Protein AF-A0AAU1RWR2-F1 (afdb_monomer_lite)

Radius of gyration: 17.69 Å; chains: 1; bounding box: 47×38×36 Å

Sequence (91 aa):
MRARRITEIAPEALLLHLNAFHHGITAGLSQHPRAAGRKQSTARNPPERLRDQAHAVLRFADDLRHVSFTNHCGERALRPVKPQLKISGCH

Structure (mmCIF, N/CA/C/O backbone):
data_AF-A0AAU1RWR2-F1
#
_entry.id   AF-A0AAU1RWR2-F1
#
loop_
_atom_site.group_PDB
_atom_site.id
_atom_site.type_symbol
_atom_site.label_atom_id
_atom_site.label_alt_id
_atom_site.label_comp_id
_atom_site.label_asym_id
_atom_site.label_entity_id
_atom_site.label_seq_id
_atom_site.pdbx_PDB_ins_code
_atom_site.Cartn_x
_atom_site.Cartn_y
_atom_site.Cartn_z
_atom_site.occupancy
_atom_site.B_iso_or_equiv
_atom_site.auth_seq_id
_atom_site.auth_comp_id
_atom_site.auth_asym_id
_atom_site.auth_atom_id
_atom_site.pdbx_PDB_model_num
ATOM 1 N N . MET A 1 1 ? 27.487 2.436 -8.264 1.00 38.97 1 MET A N 1
ATOM 2 C CA . MET A 1 1 ? 26.857 1.267 -8.917 1.00 38.97 1 MET A CA 1
ATOM 3 C C . MET A 1 1 ? 25.531 1.720 -9.526 1.00 38.97 1 MET A C 1
ATOM 5 O O . MET A 1 1 ? 24.659 2.137 -8.775 1.00 38.97 1 MET A O 1
ATOM 9 N N . ARG A 1 2 ? 25.382 1.762 -10.858 1.00 45.62 2 ARG A N 1
ATOM 10 C CA . ARG A 1 2 ? 24.078 2.068 -11.477 1.00 45.62 2 ARG A CA 1
ATOM 11 C C . ARG A 1 2 ? 23.196 0.831 -11.319 1.00 45.62 2 ARG A C 1
ATOM 13 O O . ARG A 1 2 ? 23.538 -0.216 -11.859 1.00 45.62 2 ARG A O 1
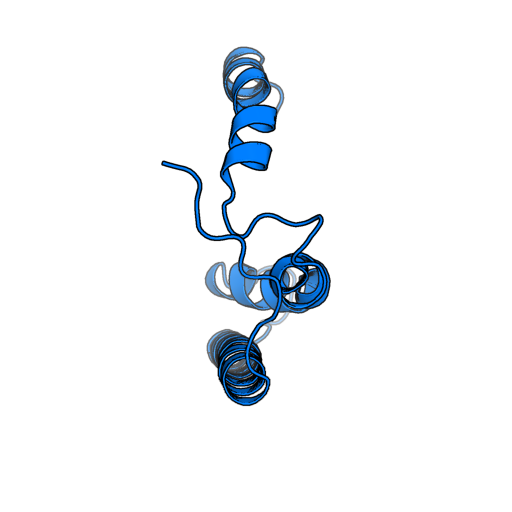ATOM 20 N N . ALA A 1 3 ? 22.110 0.944 -10.556 1.00 56.84 3 ALA A N 1
ATOM 21 C CA . ALA A 1 3 ? 21.100 -0.105 -10.481 1.00 56.84 3 ALA A CA 1
ATOM 22 C C . ALA A 1 3 ? 20.626 -0.434 -11.903 1.00 56.84 3 ALA A C 1
ATOM 24 O O . ALA A 1 3 ? 20.352 0.474 -12.695 1.00 56.84 3 ALA A O 1
ATOM 25 N N . ARG A 1 4 ? 20.587 -1.727 -12.237 1.00 58.41 4 ARG A N 1
ATOM 26 C CA . ARG A 1 4 ? 20.029 -2.228 -13.496 1.00 58.41 4 ARG A CA 1
ATOM 27 C C . ARG A 1 4 ? 18.612 -1.657 -13.609 1.00 58.41 4 ARG A C 1
ATOM 29 O O . ARG A 1 4 ? 17.789 -1.910 -12.734 1.00 58.41 4 ARG A O 1
ATOM 36 N N . ARG A 1 5 ? 18.347 -0.827 -14.624 1.00 65.69 5 ARG A N 1
ATOM 37 C CA . ARG A 1 5 ? 16.999 -0.295 -14.861 1.00 65.69 5 ARG A CA 1
ATOM 38 C C . ARG A 1 5 ? 16.140 -1.447 -15.358 1.00 65.69 5 ARG A C 1
ATOM 40 O O . ARG A 1 5 ? 16.288 -1.867 -16.500 1.00 65.69 5 ARG A O 1
ATOM 47 N N . ILE A 1 6 ? 15.297 -1.971 -14.479 1.00 69.81 6 ILE A N 1
ATOM 48 C CA . ILE A 1 6 ? 14.222 -2.880 -14.858 1.00 69.81 6 ILE A CA 1
ATOM 49 C C . ILE A 1 6 ? 13.194 -2.021 -15.592 1.00 69.81 6 ILE A C 1
ATOM 51 O O . ILE A 1 6 ? 12.680 -1.058 -15.029 1.00 69.81 6 ILE A O 1
ATOM 55 N N . THR A 1 7 ? 12.979 -2.301 -16.873 1.00 76.31 7 THR A N 1
ATOM 56 C CA . THR A 1 7 ? 12.041 -1.545 -17.716 1.00 76.31 7 THR A CA 1
ATOM 57 C C . THR A 1 7 ? 10.655 -2.172 -17.756 1.00 76.31 7 THR A C 1
ATOM 59 O O . THR A 1 7 ? 9.723 -1.516 -18.206 1.00 76.31 7 THR A O 1
ATOM 62 N N . GLU A 1 8 ? 10.536 -3.417 -17.295 1.00 81.81 8 GLU A N 1
ATOM 63 C CA . GLU A 1 8 ? 9.320 -4.220 -17.337 1.00 81.81 8 GLU A CA 1
ATOM 64 C C . GLU A 1 8 ? 9.351 -5.267 -16.217 1.00 81.81 8 GLU A C 1
ATOM 66 O O . GLU A 1 8 ? 10.414 -5.803 -15.890 1.00 81.81 8 GLU A O 1
ATOM 71 N N . ILE A 1 9 ? 8.193 -5.542 -15.620 1.00 84.75 9 ILE A N 1
ATOM 72 C CA . ILE A 1 9 ? 7.995 -6.638 -14.669 1.00 84.75 9 ILE A CA 1
ATOM 73 C C . ILE A 1 9 ? 7.289 -7.760 -15.425 1.00 84.75 9 ILE A C 1
ATOM 75 O O . ILE A 1 9 ? 6.292 -7.508 -16.097 1.00 84.75 9 ILE A O 1
ATOM 79 N N . ALA A 1 10 ? 7.786 -8.991 -15.296 1.00 90.94 10 ALA A N 1
ATOM 80 C CA . ALA A 1 10 ? 7.155 -10.145 -15.924 1.00 90.94 10 ALA A CA 1
ATOM 81 C C . ALA A 1 10 ? 5.683 -10.280 -15.464 1.00 90.94 10 ALA A C 1
ATOM 83 O O . ALA A 1 10 ? 5.430 -10.176 -14.255 1.00 90.94 10 ALA A O 1
ATOM 84 N N . PRO A 1 11 ? 4.711 -10.493 -16.373 1.00 90.62 11 PRO A N 1
ATOM 85 C CA . PRO A 1 11 ? 3.285 -10.472 -16.035 1.00 90.62 11 PRO A CA 1
ATOM 86 C C . PRO A 1 11 ? 2.899 -11.431 -14.904 1.00 90.62 11 PRO A C 1
ATOM 88 O O . PRO A 1 11 ? 2.117 -11.078 -14.025 1.00 90.62 11 PRO A O 1
ATOM 91 N N . GLU A 1 12 ? 3.480 -12.626 -14.872 1.00 94.31 12 GLU A N 1
ATOM 92 C CA . GLU A 1 12 ? 3.247 -13.631 -13.836 1.00 94.31 12 GLU A CA 1
ATOM 93 C C . GLU A 1 12 ? 3.751 -13.181 -12.461 1.00 94.31 12 GLU A C 1
ATOM 95 O O . GLU A 1 12 ? 3.075 -13.373 -11.447 1.00 94.31 12 GLU A O 1
ATOM 100 N N . ALA A 1 13 ? 4.907 -12.514 -12.424 1.00 91.00 13 ALA A N 1
ATOM 101 C CA . ALA A 1 13 ? 5.443 -11.949 -11.198 1.00 91.00 13 ALA A CA 1
ATOM 102 C C . ALA A 1 13 ? 4.563 -10.788 -10.728 1.00 91.00 13 ALA A C 1
ATOM 104 O O . ALA A 1 13 ? 4.235 -10.713 -9.544 1.00 91.00 13 ALA A O 1
ATOM 105 N N . LEU A 1 14 ? 4.133 -9.915 -11.641 1.00 91.06 14 LEU A N 1
ATOM 106 C CA . LEU A 1 14 ? 3.236 -8.810 -11.321 1.00 91.06 14 LEU A CA 1
ATOM 107 C C . LEU A 1 14 ? 1.921 -9.321 -10.716 1.00 91.06 14 LEU A C 1
ATOM 109 O O . LEU A 1 14 ? 1.540 -8.896 -9.626 1.00 91.06 14 LEU A O 1
ATOM 113 N N . LEU A 1 15 ? 1.271 -10.287 -11.368 1.00 94.06 15 LEU A N 1
ATOM 114 C CA . LEU A 1 15 ? 0.016 -10.879 -10.901 1.00 94.06 15 LEU A CA 1
ATOM 115 C C . LEU A 1 15 ? 0.150 -11.525 -9.518 1.00 94.06 15 LEU A C 1
ATOM 117 O O . LEU A 1 15 ? -0.716 -11.319 -8.666 1.00 94.06 15 LEU A O 1
ATOM 121 N N . LEU A 1 16 ? 1.239 -12.258 -9.267 1.00 95.19 16 LEU A N 1
ATOM 122 C CA . LEU A 1 16 ? 1.507 -12.859 -7.958 1.00 95.19 16 LEU A CA 1
ATOM 123 C C . LEU A 1 16 ? 1.544 -11.797 -6.849 1.00 95.19 16 LEU A C 1
ATOM 125 O O . LEU A 1 16 ? 0.898 -11.958 -5.811 1.00 95.19 16 LEU A O 1
ATOM 129 N N . HIS A 1 17 ? 2.273 -10.703 -7.073 1.00 92.06 17 HIS A N 1
ATOM 130 C CA . HIS A 1 17 ? 2.444 -9.651 -6.071 1.00 92.06 17 HIS A CA 1
ATOM 131 C C . HIS A 1 17 ? 1.172 -8.818 -5.884 1.00 92.06 17 HIS A C 1
ATOM 133 O O . HIS A 1 17 ? 0.836 -8.479 -4.749 1.00 92.06 17 HIS A O 1
ATOM 139 N N . LEU A 1 18 ? 0.432 -8.537 -6.961 1.00 94.06 18 LEU A N 1
ATOM 140 C CA . LEU A 1 18 ? -0.866 -7.864 -6.880 1.00 94.06 18 LEU A CA 1
ATOM 141 C C . LEU A 1 18 ? -1.871 -8.698 -6.080 1.00 94.06 18 LEU A C 1
ATOM 143 O O . LEU A 1 18 ? -2.538 -8.173 -5.187 1.00 94.06 18 LEU A O 1
ATOM 147 N N . ASN A 1 19 ? -1.939 -10.006 -6.338 1.00 96.50 19 ASN A N 1
ATOM 148 C CA . ASN A 1 19 ? -2.817 -10.896 -5.589 1.00 96.50 19 ASN A CA 1
ATOM 149 C C . ASN A 1 19 ? -2.430 -10.940 -4.103 1.00 96.50 19 ASN A C 1
ATOM 151 O O . ASN A 1 19 ? -3.280 -10.737 -3.238 1.00 96.50 19 ASN A O 1
ATOM 155 N N . ALA A 1 20 ? -1.142 -11.112 -3.792 1.00 96.38 20 ALA A N 1
ATOM 156 C CA . ALA A 1 20 ? -0.658 -11.101 -2.412 1.00 96.38 20 ALA A CA 1
ATOM 157 C C . ALA A 1 20 ? -0.983 -9.780 -1.687 1.00 96.38 20 ALA A C 1
ATOM 159 O O . ALA A 1 20 ? -1.428 -9.799 -0.537 1.00 96.38 20 ALA A O 1
ATOM 160 N N . PHE A 1 21 ? -0.823 -8.639 -2.366 1.00 95.81 21 PHE A N 1
ATOM 161 C CA . PHE A 1 21 ? -1.156 -7.316 -1.835 1.00 95.81 21 PHE A CA 1
ATOM 162 C C . PHE A 1 21 ? -2.648 -7.197 -1.485 1.00 95.81 21 PHE A C 1
ATOM 164 O O . PHE A 1 21 ? -2.999 -6.858 -0.351 1.00 95.81 21 PHE A O 1
ATOM 171 N N . HIS A 1 22 ? -3.538 -7.529 -2.424 1.00 97.00 22 HIS A N 1
ATOM 172 C CA . HIS A 1 22 ? -4.984 -7.451 -2.201 1.00 97.00 22 HIS A CA 1
ATOM 173 C C . HIS A 1 22 ? -5.482 -8.476 -1.177 1.00 97.00 22 HIS A C 1
ATOM 175 O O . HIS A 1 22 ? -6.353 -8.164 -0.356 1.00 97.00 22 HIS A O 1
ATOM 181 N N . HIS A 1 23 ? -4.909 -9.679 -1.177 1.00 97.94 23 HIS A N 1
ATOM 182 C CA . HIS A 1 23 ? -5.241 -10.715 -0.210 1.00 97.94 23 HIS A CA 1
ATOM 183 C C . HIS A 1 23 ? -4.835 -10.303 1.210 1.00 97.94 23 HIS A C 1
ATOM 185 O O . HIS A 1 23 ? -5.646 -10.396 2.129 1.00 97.94 23 HIS A O 1
ATOM 191 N N . GLY A 1 24 ? -3.627 -9.757 1.385 1.00 97.50 24 GLY A N 1
ATOM 192 C CA . GLY A 1 24 ? -3.148 -9.252 2.673 1.00 97.50 24 GLY A CA 1
ATOM 193 C C . GLY A 1 24 ? -4.021 -8.127 3.235 1.00 97.50 24 GLY A C 1
ATOM 194 O O . GLY A 1 24 ? -4.361 -8.141 4.418 1.00 97.50 24 GLY A O 1
ATOM 195 N N . ILE A 1 25 ? -4.461 -7.190 2.387 1.00 98.06 25 ILE A N 1
ATOM 196 C CA . ILE A 1 25 ? -5.420 -6.144 2.780 1.00 98.06 25 ILE A CA 1
ATOM 197 C C . ILE A 1 25 ? -6.740 -6.766 3.240 1.00 98.06 25 ILE A C 1
ATOM 199 O O . ILE A 1 25 ? -7.260 -6.399 4.293 1.00 98.06 25 ILE A O 1
ATOM 203 N N . THR A 1 26 ? -7.273 -7.713 2.469 1.00 98.12 26 THR A N 1
ATOM 204 C CA . THR A 1 26 ? -8.550 -8.372 2.771 1.00 98.12 26 THR A CA 1
ATOM 205 C C . THR A 1 26 ? -8.480 -9.115 4.105 1.00 98.12 26 THR A C 1
ATOM 207 O O . THR A 1 26 ? -9.342 -8.913 4.959 1.00 98.12 26 THR A O 1
ATOM 210 N N . ALA A 1 27 ? -7.414 -9.889 4.324 1.00 97.88 27 ALA A N 1
ATOM 211 C CA . ALA A 1 27 ? -7.164 -10.597 5.575 1.00 97.88 27 ALA A CA 1
ATOM 212 C C . ALA A 1 27 ? -6.990 -9.636 6.766 1.00 97.88 27 ALA A C 1
ATOM 214 O O . ALA A 1 27 ? -7.517 -9.879 7.849 1.00 97.88 27 ALA A O 1
ATOM 215 N N . GLY A 1 28 ? -6.293 -8.511 6.582 1.00 96.81 28 GLY A N 1
ATOM 216 C CA . GLY A 1 28 ? -6.142 -7.500 7.630 1.00 96.81 28 GLY A CA 1
ATOM 217 C C . GLY A 1 28 ? -7.466 -6.823 7.998 1.00 96.81 28 G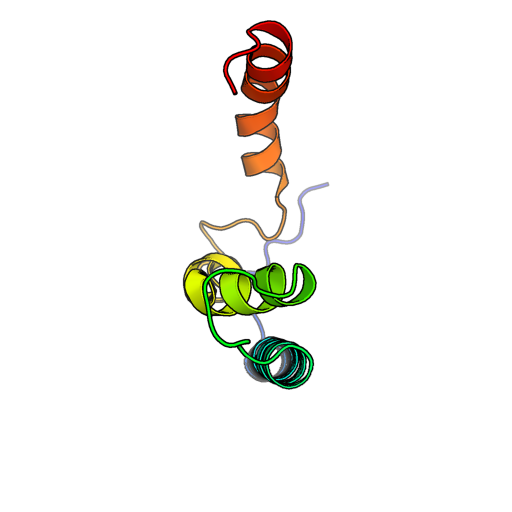LY A C 1
ATOM 218 O O . GLY A 1 28 ? -7.764 -6.621 9.176 1.00 96.81 28 GLY A O 1
ATOM 219 N N . LEU A 1 29 ? -8.300 -6.502 7.003 1.00 97.12 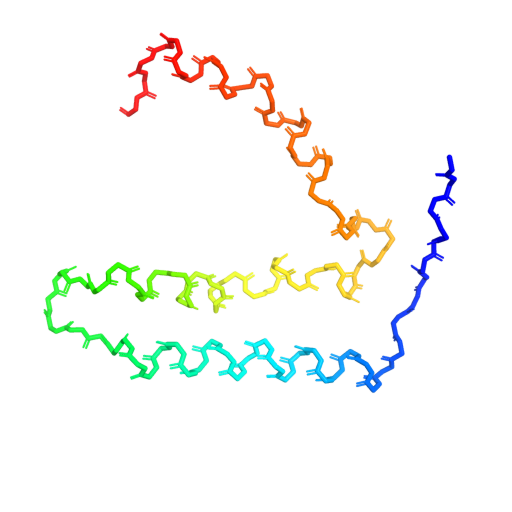29 LEU A N 1
ATOM 220 C CA . LEU A 1 29 ? -9.618 -5.902 7.229 1.00 97.12 29 LEU A CA 1
ATOM 221 C C . LEU A 1 29 ? -10.619 -6.880 7.854 1.00 97.12 29 LEU A C 1
ATOM 223 O O . LEU A 1 29 ? -11.502 -6.426 8.586 1.00 97.12 29 LEU A O 1
ATOM 227 N N . SER A 1 30 ? -10.491 -8.184 7.590 1.00 97.00 30 SER A N 1
ATOM 228 C CA . SER A 1 30 ? -11.326 -9.214 8.215 1.00 97.00 30 SER A CA 1
ATOM 229 C C . SER A 1 30 ? -10.928 -9.486 9.667 1.00 97.00 30 SER A C 1
ATOM 231 O O . SER A 1 30 ? -11.805 -9.677 10.503 1.00 97.00 30 SER A O 1
ATOM 233 N N . GLN A 1 31 ? -9.631 -9.448 9.993 1.00 96.75 31 GLN A N 1
ATOM 234 C CA . GLN A 1 31 ? -9.131 -9.571 11.372 1.00 96.75 31 GLN A CA 1
ATOM 235 C C . GLN A 1 31 ? -9.450 -8.339 12.231 1.00 96.75 31 GLN A C 1
ATOM 237 O O . GLN A 1 31 ? -9.586 -8.437 13.452 1.00 96.75 31 GLN A O 1
ATOM 242 N N . HIS A 1 32 ? -9.586 -7.170 11.604 1.00 95.44 32 HIS A N 1
ATOM 243 C CA . HIS A 1 32 ? -9.905 -5.914 12.278 1.00 95.44 32 HIS A CA 1
ATOM 244 C C . HIS A 1 32 ? -11.162 -5.269 11.681 1.00 95.44 32 HIS A C 1
ATOM 246 O O . HIS A 1 32 ? -11.054 -4.215 11.044 1.00 95.44 32 HIS A O 1
ATOM 252 N N . PRO A 1 33 ? -12.356 -5.870 11.869 1.00 94.56 33 PRO A N 1
ATOM 253 C CA . PRO A 1 33 ? -13.610 -5.352 11.323 1.00 94.56 33 PRO A CA 1
ATOM 254 C C . PRO A 1 33 ? -13.960 -3.974 11.902 1.00 94.56 33 PRO A C 1
ATOM 256 O O . PRO A 1 33 ? -13.397 -3.543 12.912 1.00 94.56 33 PRO A O 1
ATOM 259 N N . ARG A 1 34 ? -14.888 -3.253 11.254 1.00 93.06 34 ARG A N 1
ATOM 260 C CA . ARG A 1 34 ? -15.360 -1.972 11.798 1.00 93.06 34 ARG A CA 1
ATOM 261 C C . ARG A 1 34 ? -16.130 -2.216 13.087 1.00 93.06 34 ARG A C 1
ATOM 263 O O . ARG A 1 34 ? -17.060 -3.016 13.110 1.00 93.06 34 ARG A O 1
ATOM 270 N N . ALA A 1 35 ? -15.766 -1.478 14.126 1.00 90.56 35 ALA A N 1
ATOM 271 C CA . ALA A 1 35 ? -16.555 -1.398 15.345 1.00 90.56 35 ALA A CA 1
ATOM 272 C C . ALA A 1 35 ? -17.647 -0.329 15.196 1.00 90.56 35 ALA A C 1
ATOM 274 O O . ALA A 1 35 ? -17.499 0.615 14.413 1.00 90.56 35 ALA A O 1
ATOM 275 N N . ALA A 1 36 ? -18.730 -0.454 15.963 1.00 92.25 36 ALA A N 1
ATOM 276 C CA . ALA A 1 36 ? -19.730 0.602 16.057 1.00 92.25 36 ALA A CA 1
ATOM 277 C C . ALA A 1 36 ? -19.126 1.868 16.696 1.00 92.25 36 ALA A C 1
ATOM 279 O O . ALA A 1 36 ? -18.371 1.798 17.668 1.00 92.25 36 ALA A O 1
ATOM 280 N N . GLY A 1 37 ? -19.481 3.037 16.160 1.00 89.62 37 GLY A N 1
ATOM 281 C CA . GLY A 1 37 ? -19.020 4.332 16.660 1.00 89.62 37 GLY A CA 1
ATOM 282 C C . GLY A 1 37 ? -17.639 4.768 16.150 1.00 89.62 37 GLY A C 1
ATOM 283 O O . GLY A 1 37 ? -17.047 4.190 15.239 1.00 89.62 37 GLY A O 1
ATOM 284 N N . ARG A 1 38 ? -17.127 5.861 16.727 1.00 86.25 38 ARG A N 1
ATOM 285 C CA . ARG A 1 38 ? -15.919 6.555 16.240 1.00 86.25 38 ARG A CA 1
ATOM 286 C C . ARG A 1 38 ? -14.612 5.813 16.542 1.00 86.25 38 ARG A C 1
ATOM 288 O O . ARG A 1 38 ? -13.624 6.014 15.840 1.00 86.25 38 ARG A O 1
ATOM 295 N N . LYS A 1 39 ? -14.574 4.985 17.588 1.00 91.06 39 LYS A N 1
ATOM 296 C CA . LYS A 1 39 ? -13.346 4.314 18.031 1.00 91.06 39 LYS A CA 1
ATOM 297 C C . LYS A 1 39 ? -13.131 3.029 17.229 1.00 91.06 39 LYS A C 1
ATOM 299 O O . LYS A 1 39 ? -13.898 2.084 17.361 1.00 91.06 39 LYS A O 1
ATOM 304 N N . GLN A 1 40 ? -12.078 3.006 16.418 1.00 91.62 40 GLN A N 1
ATOM 305 C CA . GLN A 1 40 ? -11.657 1.844 15.629 1.00 91.62 40 GLN A CA 1
ATOM 306 C C . GLN A 1 40 ? -10.352 1.258 16.188 1.00 91.62 40 GLN A C 1
ATOM 308 O O . GLN A 1 40 ? -9.612 1.945 16.895 1.00 91.62 40 GLN A O 1
ATOM 313 N N . SER A 1 41 ? -10.059 -0.009 15.873 1.00 92.31 41 SER A N 1
ATOM 314 C CA . SER A 1 41 ? -8.762 -0.618 16.197 1.00 92.31 41 SER A CA 1
ATOM 315 C C . SER A 1 41 ? -7.637 0.095 15.446 1.00 92.31 41 SER A C 1
ATOM 317 O O . SER A 1 41 ? -7.717 0.258 14.230 1.00 92.31 41 SER A O 1
ATOM 319 N N . THR A 1 42 ? -6.549 0.452 16.134 1.00 93.69 42 THR A N 1
ATOM 320 C CA . THR A 1 42 ? -5.357 1.039 15.495 1.00 93.69 42 THR A CA 1
ATOM 321 C C . THR A 1 42 ? -4.790 0.129 14.402 1.00 93.69 42 THR A C 1
ATOM 323 O O . THR A 1 42 ? -4.306 0.618 13.383 1.00 93.69 42 THR A O 1
ATOM 326 N N . ALA A 1 43 ? -4.912 -1.191 14.570 1.00 95.19 43 ALA A N 1
ATOM 327 C CA . ALA A 1 43 ? -4.446 -2.181 13.603 1.00 95.19 43 ALA A CA 1
ATOM 328 C C . ALA A 1 43 ? -5.280 -2.214 12.307 1.00 95.19 43 ALA A C 1
ATOM 330 O O . ALA A 1 43 ? -4.833 -2.758 11.301 1.00 95.19 43 ALA A O 1
ATOM 331 N N . ARG A 1 44 ? -6.460 -1.577 12.288 1.00 95.06 44 ARG A N 1
ATOM 332 C CA . ARG A 1 44 ? -7.258 -1.388 11.070 1.00 95.06 44 ARG A CA 1
ATOM 333 C C . ARG A 1 44 ? -6.675 -0.311 10.149 1.00 95.06 44 ARG A C 1
ATOM 335 O O . ARG A 1 44 ? -6.853 -0.388 8.935 1.00 95.06 44 ARG A O 1
ATOM 342 N N . ASN A 1 45 ? -5.958 0.671 10.703 1.00 94.75 45 ASN A N 1
ATOM 343 C CA . ASN A 1 45 ? -5.486 1.828 9.940 1.00 94.75 45 ASN A CA 1
ATOM 344 C C . ASN A 1 45 ? -4.562 1.435 8.774 1.00 94.75 45 ASN A C 1
ATOM 346 O O . ASN A 1 45 ? -4.805 1.918 7.670 1.00 94.75 45 ASN A O 1
ATOM 350 N N . PRO A 1 46 ? -3.534 0.576 8.945 1.00 95.56 46 PRO A N 1
ATOM 351 C CA . PRO A 1 46 ? -2.664 0.207 7.830 1.00 95.56 46 PRO A CA 1
ATOM 352 C C . PRO A 1 46 ? -3.394 -0.459 6.649 1.00 95.56 46 PRO A C 1
ATOM 354 O O . PRO A 1 46 ? -3.277 0.076 5.546 1.00 95.56 46 PRO A O 1
ATOM 357 N N . PRO A 1 47 ? -4.176 -1.550 6.812 1.00 97.00 47 PRO A N 1
ATOM 358 C CA . PRO A 1 47 ? -4.858 -2.170 5.676 1.00 97.00 47 PRO A CA 1
ATOM 359 C C . PRO A 1 47 ? -5.937 -1.264 5.065 1.00 97.00 47 PRO A C 1
ATOM 361 O O . PRO A 1 47 ? -6.117 -1.277 3.850 1.00 97.00 47 PRO A O 1
ATOM 364 N N . GLU A 1 48 ? -6.612 -0.425 5.862 1.00 96.56 48 GLU A N 1
ATOM 365 C CA . GLU A 1 48 ? -7.570 0.563 5.345 1.00 96.56 48 GLU A CA 1
ATOM 366 C C . GLU A 1 48 ? -6.868 1.620 4.478 1.00 96.56 48 GLU A C 1
ATOM 368 O O . GLU A 1 48 ? -7.288 1.865 3.350 1.00 96.56 48 GLU A O 1
ATOM 373 N N . ARG A 1 49 ? -5.728 2.164 4.926 1.00 96.75 49 ARG A N 1
ATOM 374 C CA . ARG A 1 49 ? -4.952 3.121 4.123 1.00 96.75 49 ARG A CA 1
ATOM 375 C C . ARG A 1 49 ? -4.327 2.494 2.882 1.00 96.75 49 ARG A C 1
ATOM 377 O O . ARG A 1 49 ? -4.293 3.152 1.848 1.00 96.75 49 ARG A O 1
ATOM 384 N N . LEU A 1 50 ? -3.840 1.257 2.966 1.00 96.75 50 LEU A N 1
ATOM 385 C CA . LEU A 1 50 ? -3.299 0.542 1.807 1.00 96.75 50 LEU A CA 1
ATOM 386 C C . LEU A 1 50 ? -4.377 0.281 0.755 1.00 96.75 50 LEU A C 1
ATOM 388 O O . LEU A 1 50 ? -4.104 0.448 -0.429 1.00 96.75 50 LEU A O 1
ATOM 392 N N . ARG A 1 51 ? -5.603 -0.059 1.174 1.00 96.75 51 ARG A N 1
ATOM 393 C CA . ARG A 1 51 ? -6.762 -0.152 0.276 1.00 96.75 51 ARG A CA 1
ATOM 394 C C . ARG A 1 51 ? -7.051 1.195 -0.381 1.00 96.75 51 ARG A C 1
ATOM 396 O O . ARG A 1 51 ? -7.115 1.279 -1.603 1.00 96.75 51 ARG A O 1
ATOM 403 N N . ASP A 1 52 ? -7.206 2.240 0.427 1.00 97.31 52 ASP A N 1
ATOM 404 C CA . ASP A 1 52 ? -7.642 3.560 -0.039 1.00 97.31 52 ASP A CA 1
ATOM 405 C C . ASP A 1 52 ? -6.581 4.259 -0.909 1.00 97.31 52 ASP A C 1
ATOM 407 O O . ASP A 1 52 ? -6.902 5.152 -1.687 1.00 97.31 52 ASP A O 1
ATOM 411 N N . GLN A 1 53 ? -5.310 3.866 -0.780 1.00 95.94 53 GLN A N 1
ATOM 412 C CA . GLN A 1 53 ? -4.175 4.417 -1.528 1.00 95.94 53 GLN A CA 1
ATOM 413 C C . GLN A 1 53 ? -3.506 3.386 -2.445 1.00 95.94 53 GLN A C 1
ATOM 415 O O . GLN A 1 53 ? -2.374 3.604 -2.878 1.00 95.94 53 GLN A O 1
ATOM 420 N N . ALA A 1 54 ? -4.184 2.280 -2.771 1.00 94.81 54 ALA A N 1
ATOM 421 C CA . ALA A 1 54 ? -3.606 1.170 -3.532 1.00 94.81 54 ALA A CA 1
ATOM 422 C C . ALA A 1 54 ? -2.952 1.631 -4.845 1.00 94.81 54 ALA A C 1
ATOM 424 O O . ALA A 1 54 ? -1.818 1.256 -5.124 1.00 94.81 54 ALA A O 1
ATOM 425 N N . HIS A 1 55 ? -3.611 2.521 -5.595 1.00 91.94 55 HIS A N 1
ATOM 426 C CA . HIS A 1 55 ? -3.058 3.092 -6.830 1.00 91.94 55 HIS A CA 1
ATOM 427 C C . HIS A 1 55 ? -1.734 3.839 -6.600 1.00 91.94 55 HIS A C 1
ATOM 429 O O . HIS A 1 55 ? -0.803 3.709 -7.387 1.00 91.94 55 HIS A O 1
ATOM 435 N N . ALA A 1 56 ? -1.621 4.614 -5.517 1.00 89.69 56 ALA A N 1
ATOM 436 C CA . ALA A 1 56 ? -0.390 5.335 -5.205 1.00 89.69 56 ALA A CA 1
ATOM 437 C C . ALA A 1 56 ? 0.725 4.380 -4.750 1.00 89.69 56 ALA A C 1
ATOM 439 O O . ALA A 1 56 ? 1.881 4.562 -5.126 1.00 89.69 56 ALA A O 1
ATOM 440 N N . VAL A 1 57 ? 0.377 3.351 -3.971 1.00 89.81 57 VAL A N 1
ATOM 441 C CA . VAL A 1 57 ? 1.328 2.342 -3.485 1.00 89.81 57 VAL A CA 1
ATOM 442 C C . VAL A 1 57 ? 1.864 1.481 -4.627 1.00 89.81 57 VAL A C 1
ATOM 444 O O . VAL A 1 57 ? 3.060 1.221 -4.673 1.00 89.81 57 VAL A O 1
ATOM 447 N N . LEU A 1 58 ? 1.004 1.065 -5.556 1.00 90.88 58 LEU A N 1
ATOM 448 C CA . LEU A 1 58 ? 1.350 0.166 -6.659 1.00 90.88 58 LEU A CA 1
ATOM 449 C C . LEU A 1 58 ? 1.869 0.898 -7.901 1.00 90.88 58 LEU A C 1
ATOM 451 O O . LEU A 1 58 ? 2.278 0.254 -8.859 1.00 90.88 58 LEU A O 1
ATOM 455 N N . ARG A 1 59 ? 1.938 2.235 -7.877 1.00 88.06 59 ARG A N 1
ATOM 456 C CA . ARG A 1 59 ? 2.369 3.057 -9.016 1.00 88.06 59 ARG A CA 1
ATOM 457 C C . ARG A 1 59 ? 3.741 2.663 -9.572 1.00 88.06 59 ARG A C 1
ATOM 459 O O . ARG A 1 59 ? 3.973 2.811 -10.765 1.00 88.06 59 ARG A O 1
ATOM 466 N N . PHE A 1 60 ? 4.644 2.148 -8.735 1.00 84.44 60 PHE A N 1
ATOM 467 C CA . PHE A 1 60 ? 5.955 1.669 -9.190 1.00 84.44 60 PHE A CA 1
ATOM 468 C C . PHE A 1 60 ? 5.860 0.472 -10.146 1.00 84.44 60 PHE A C 1
ATOM 470 O O . PHE A 1 60 ? 6.803 0.237 -10.892 1.00 84.44 60 PHE A O 1
ATOM 477 N N . ALA A 1 61 ? 4.765 -0.291 -10.110 1.00 86.38 61 ALA A N 1
ATOM 478 C CA . ALA A 1 61 ? 4.558 -1.449 -10.967 1.00 86.38 61 ALA A CA 1
ATOM 479 C C . ALA A 1 61 ? 4.055 -1.056 -12.366 1.00 86.38 61 ALA A C 1
ATOM 481 O O . ALA A 1 61 ? 4.446 -1.689 -13.342 1.00 86.38 61 ALA A O 1
ATOM 482 N N . ASP A 1 62 ? 3.268 0.022 -12.462 1.00 84.31 62 ASP A N 1
ATOM 483 C CA . ASP A 1 62 ? 2.708 0.522 -13.728 1.00 84.31 62 ASP A CA 1
ATOM 484 C C . ASP A 1 62 ? 3.556 1.641 -14.367 1.00 84.31 62 ASP A C 1
ATOM 486 O O . ASP A 1 62 ? 3.478 1.887 -15.569 1.00 84.31 62 ASP A O 1
ATOM 490 N N . ASP A 1 63 ? 4.379 2.338 -13.574 1.00 86.38 63 ASP A N 1
ATOM 491 C CA . ASP A 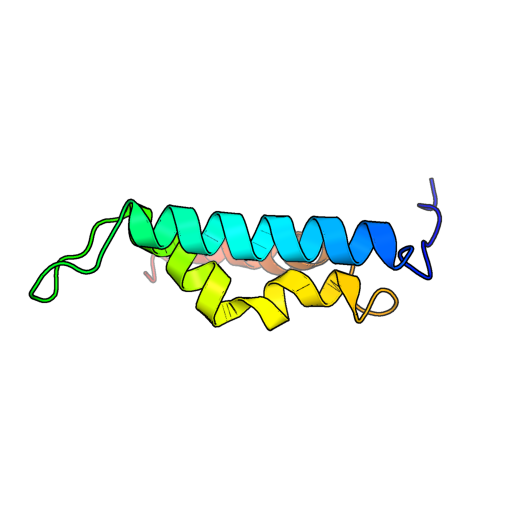1 63 ? 5.144 3.522 -13.984 1.00 86.38 63 ASP A CA 1
ATOM 492 C C . ASP A 1 63 ? 6.629 3.419 -13.584 1.00 86.38 63 ASP A C 1
ATOM 494 O O . ASP A 1 63 ? 7.198 4.268 -12.891 1.00 86.38 63 ASP A O 1
ATOM 498 N N . LEU A 1 64 ? 7.282 2.347 -14.044 1.00 80.69 64 LEU A N 1
ATOM 499 C CA . LEU A 1 64 ? 8.684 2.006 -13.742 1.00 80.69 64 LEU A CA 1
ATOM 500 C C . LEU A 1 64 ? 9.705 3.069 -14.183 1.00 80.69 64 LEU A C 1
ATOM 502 O O . LEU A 1 64 ? 10.851 3.075 -13.725 1.00 80.69 64 LEU A O 1
ATOM 506 N N . ARG A 1 65 ? 9.326 3.953 -15.115 1.00 81.38 65 ARG A N 1
ATOM 507 C CA . ARG A 1 65 ? 10.220 4.987 -15.658 1.00 81.38 65 ARG A CA 1
ATOM 508 C C . ARG A 1 65 ? 10.269 6.225 -14.773 1.00 81.38 65 ARG A C 1
ATOM 510 O O . ARG A 1 65 ? 11.335 6.838 -14.672 1.00 81.38 65 ARG A O 1
ATOM 517 N N . HIS A 1 66 ? 9.146 6.592 -14.158 1.00 82.69 66 HIS A N 1
ATOM 518 C CA . HIS A 1 66 ? 9.034 7.815 -13.365 1.00 82.69 66 HIS A CA 1
ATOM 519 C C . HIS A 1 66 ? 9.009 7.549 -11.861 1.00 82.69 66 HIS A C 1
ATOM 521 O O . HIS A 1 66 ? 9.474 8.391 -11.088 1.00 82.69 66 HIS A O 1
ATOM 527 N N . VAL A 1 67 ? 8.536 6.379 -11.434 1.00 82.50 67 VAL A N 1
ATOM 528 C CA . VAL A 1 67 ? 8.444 6.020 -10.021 1.00 82.50 67 VAL A CA 1
ATOM 529 C C . VAL A 1 67 ? 9.563 5.058 -9.647 1.00 82.50 67 VAL A C 1
ATOM 531 O O . VAL A 1 67 ? 9.651 3.930 -10.122 1.00 82.50 67 VAL A O 1
ATOM 534 N N . SER A 1 68 ? 10.444 5.524 -8.760 1.00 77.00 68 SER A N 1
ATOM 535 C CA . SER A 1 68 ? 11.500 4.689 -8.188 1.00 77.00 68 SER A CA 1
ATOM 536 C C . SER A 1 68 ? 10.898 3.629 -7.267 1.00 77.00 68 SER A C 1
ATOM 538 O O . SER A 1 68 ? 10.043 3.939 -6.442 1.00 77.00 68 SER A O 1
ATOM 540 N N . PHE A 1 69 ? 11.428 2.405 -7.326 1.00 76.00 69 PHE A N 1
ATOM 541 C CA . PHE A 1 69 ? 11.118 1.350 -6.353 1.00 76.00 69 PHE A CA 1
ATOM 542 C C . PHE A 1 69 ? 11.620 1.684 -4.935 1.00 76.00 69 PHE A C 1
ATOM 544 O O . PHE A 1 69 ? 11.175 1.107 -3.948 1.00 76.00 69 PHE A O 1
ATOM 551 N N . THR A 1 70 ? 12.565 2.621 -4.812 1.00 80.31 70 THR A N 1
ATOM 552 C CA . THR A 1 70 ? 13.096 3.058 -3.516 1.00 80.31 70 THR A CA 1
ATOM 553 C C . THR A 1 70 ? 12.461 4.366 -3.061 1.00 80.31 70 THR A C 1
ATOM 555 O O . THR A 1 70 ? 12.251 5.291 -3.848 1.00 80.31 70 THR A O 1
ATOM 558 N N . ASN A 1 71 ? 12.261 4.495 -1.751 1.00 82.06 71 ASN A N 1
ATOM 559 C CA . ASN A 1 71 ? 11.758 5.717 -1.124 1.00 82.06 71 ASN A CA 1
ATOM 560 C C . ASN A 1 71 ? 12.805 6.851 -1.051 1.00 82.06 71 ASN A C 1
ATOM 562 O O . ASN A 1 71 ? 12.501 7.927 -0.541 1.00 82.06 71 ASN A O 1
ATOM 566 N N 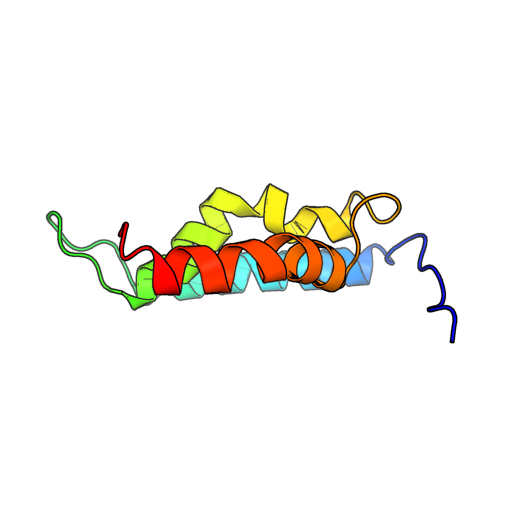. HIS A 1 72 ? 14.027 6.643 -1.555 1.00 84.81 72 HIS A N 1
ATOM 567 C CA . HIS A 1 72 ? 15.175 7.521 -1.317 1.00 84.81 72 HIS A CA 1
ATOM 568 C C . HIS A 1 72 ? 14.938 8.975 -1.754 1.00 84.81 72 HIS A C 1
ATOM 570 O O . HIS A 1 72 ? 15.320 9.904 -1.043 1.00 84.81 72 HIS A O 1
ATOM 576 N N . CYS A 1 73 ? 14.291 9.197 -2.904 1.00 82.44 73 CYS A N 1
ATOM 577 C CA . CYS A 1 73 ? 13.953 10.547 -3.364 1.00 82.44 73 CYS A CA 1
ATOM 578 C C . CYS A 1 73 ? 12.929 11.222 -2.444 1.00 82.44 73 CYS A C 1
ATOM 580 O O . CYS A 1 73 ? 13.119 12.378 -2.069 1.00 82.44 73 CYS A O 1
ATOM 582 N N . GLY A 1 74 ? 11.891 10.485 -2.036 1.00 83.44 74 GLY A N 1
ATOM 583 C CA . GLY A 1 74 ? 10.883 10.977 -1.100 1.00 83.44 74 GLY A CA 1
ATOM 584 C C . GLY A 1 74 ? 11.490 11.303 0.263 1.00 83.44 74 GLY A C 1
ATOM 585 O O . GLY A 1 74 ? 11.296 12.397 0.785 1.00 83.44 74 GLY A O 1
ATOM 586 N N . GLU A 1 75 ? 12.314 10.408 0.810 1.00 87.38 75 GLU A N 1
ATOM 587 C CA . GLU A 1 75 ? 13.011 10.662 2.070 1.00 87.38 75 GLU A CA 1
ATOM 588 C C . GLU A 1 75 ? 13.936 11.869 1.978 1.00 87.38 75 GLU A C 1
ATOM 590 O O . GLU A 1 75 ? 13.924 12.709 2.873 1.00 87.38 75 GLU A O 1
ATOM 595 N N . ARG A 1 76 ? 14.722 11.995 0.903 1.00 88.19 76 ARG A N 1
ATOM 596 C CA . ARG A 1 76 ? 15.597 13.158 0.704 1.00 88.19 76 ARG A CA 1
ATOM 597 C C . ARG A 1 76 ? 14.822 14.470 0.655 1.00 88.19 76 ARG A C 1
ATOM 599 O O . ARG A 1 76 ? 15.306 15.443 1.221 1.00 88.19 76 ARG A O 1
ATOM 606 N N . ALA A 1 77 ? 13.646 14.489 0.032 1.00 87.44 77 ALA A N 1
ATOM 607 C CA . ALA A 1 77 ? 12.787 15.669 -0.002 1.00 87.44 77 ALA A CA 1
ATOM 608 C C . ALA A 1 77 ? 12.212 16.018 1.383 1.00 87.44 77 ALA A C 1
ATOM 610 O O . ALA A 1 77 ? 12.093 17.192 1.722 1.00 87.44 77 ALA A O 1
ATOM 611 N N . LEU A 1 78 ? 11.904 15.012 2.211 1.00 87.38 78 LEU A N 1
ATOM 612 C CA . LEU A 1 78 ? 11.352 15.210 3.557 1.00 87.38 78 LEU A CA 1
ATOM 613 C C . LEU A 1 78 ? 12.414 15.507 4.629 1.00 87.38 78 LEU A C 1
ATOM 615 O O . LEU A 1 78 ? 12.101 16.124 5.648 1.00 87.38 78 LEU A O 1
ATOM 619 N N . ARG A 1 79 ? 13.667 15.078 4.423 1.00 89.44 79 ARG A N 1
ATOM 620 C CA . ARG A 1 79 ? 14.791 15.275 5.359 1.00 89.44 79 ARG A CA 1
ATOM 621 C C . ARG A 1 79 ? 14.969 16.713 5.858 1.00 89.44 79 ARG A C 1
ATOM 623 O O . ARG A 1 79 ? 15.192 16.835 7.055 1.00 89.44 79 ARG A O 1
ATOM 630 N N . PRO A 1 80 ? 14.888 17.776 5.037 1.00 89.50 80 PRO A N 1
ATOM 631 C CA . PRO A 1 80 ? 15.039 19.143 5.542 1.00 89.50 80 PRO A CA 1
ATOM 632 C C . PRO A 1 80 ? 13.838 19.621 6.374 1.00 89.50 80 PRO A C 1
ATOM 634 O O . PRO A 1 80 ? 14.020 20.344 7.348 1.00 89.50 80 PRO A O 1
ATOM 637 N N . VAL A 1 81 ? 12.619 19.178 6.048 1.00 86.75 81 VAL A N 1
ATOM 638 C CA . VAL A 1 81 ? 11.385 19.611 6.731 1.00 86.75 81 VAL A CA 1
ATOM 639 C C . VAL A 1 81 ? 11.209 18.919 8.085 1.00 86.75 81 VAL A C 1
ATOM 641 O O . VAL A 1 81 ? 10.710 19.509 9.041 1.00 86.75 81 VAL A O 1
ATOM 644 N N . LYS A 1 82 ? 11.635 17.659 8.199 1.00 85.12 82 LYS A N 1
ATOM 645 C CA . LYS A 1 82 ? 11.417 16.835 9.397 1.00 85.12 82 LYS A CA 1
ATOM 646 C C . LYS A 1 82 ? 12.062 17.419 10.678 1.00 85.12 82 LYS A C 1
ATOM 648 O O . LYS A 1 82 ? 11.385 17.427 11.707 1.00 85.12 82 LYS A O 1
ATOM 653 N N . PRO A 1 83 ? 13.304 17.951 10.659 1.00 86.31 83 PRO A N 1
ATOM 654 C CA . PRO A 1 83 ? 13.876 18.705 11.775 1.00 86.31 83 PRO A CA 1
ATOM 655 C C . PRO A 1 83 ? 13.132 20.011 12.053 1.00 86.31 83 PRO A C 1
ATOM 657 O O . PRO A 1 83 ? 12.901 20.333 13.212 1.00 86.31 83 PRO A O 1
ATOM 660 N N . GLN A 1 84 ? 12.721 20.738 11.010 1.00 81.50 84 GLN A N 1
ATOM 661 C CA . GLN A 1 84 ? 12.047 22.029 11.152 1.00 81.50 84 GLN A CA 1
ATOM 662 C C . GLN A 1 84 ? 10.696 21.887 11.865 1.00 81.50 84 GLN A C 1
ATOM 664 O O . GLN A 1 84 ? 10.421 22.638 12.795 1.00 81.50 84 GLN A O 1
ATOM 669 N N . LEU A 1 85 ? 9.911 20.858 11.526 1.00 83.06 85 LEU A N 1
ATOM 670 C CA . LEU A 1 85 ? 8.680 20.509 12.247 1.00 83.06 85 LEU A CA 1
ATOM 671 C C . LEU A 1 85 ? 8.958 20.205 13.724 1.00 83.06 85 LEU A C 1
ATOM 673 O O . LEU A 1 85 ? 8.291 20.745 14.601 1.00 83.06 85 LEU A O 1
ATOM 677 N N . LYS A 1 86 ? 9.996 19.406 14.001 1.00 80.25 86 LYS A N 1
ATOM 678 C CA . LYS A 1 86 ? 10.379 19.021 15.366 1.00 80.25 86 LYS A CA 1
ATOM 679 C C . LYS A 1 86 ? 10.819 20.211 16.227 1.00 80.25 86 LYS A C 1
ATOM 681 O O . LYS A 1 86 ? 10.592 20.189 17.430 1.00 80.25 86 LYS A O 1
ATOM 686 N N . ILE A 1 87 ? 11.450 21.219 15.622 1.00 81.31 87 ILE A N 1
ATOM 687 C CA . ILE A 1 87 ? 11.910 22.436 16.310 1.00 81.31 87 ILE A CA 1
ATOM 688 C C . ILE A 1 87 ? 10.768 23.445 16.467 1.00 81.31 87 ILE A C 1
ATOM 690 O O . ILE A 1 87 ? 10.647 24.067 17.515 1.00 81.31 87 ILE A O 1
ATOM 694 N N . SER A 1 88 ? 9.927 23.607 15.441 1.00 76.88 88 SER A N 1
ATOM 695 C CA . SER A 1 88 ? 8.853 24.610 15.439 1.00 76.88 88 SER A CA 1
ATOM 696 C C . SER A 1 88 ? 7.720 24.314 16.426 1.00 76.88 88 SER A C 1
ATOM 698 O O . SER A 1 88 ? 6.991 25.228 16.790 1.00 76.88 88 SER A O 1
ATOM 700 N N . GLY A 1 89 ? 7.544 23.057 16.852 1.00 61.16 89 GLY A N 1
ATOM 701 C CA . GLY A 1 89 ? 6.477 22.665 17.779 1.00 61.16 89 GLY A CA 1
ATOM 702 C C . GLY A 1 89 ? 5.056 22.781 17.210 1.00 61.16 89 GLY A C 1
ATOM 703 O O . GLY A 1 89 ? 4.106 22.467 17.921 1.00 61.16 89 GLY A O 1
ATOM 704 N N . CYS A 1 90 ? 4.892 23.193 15.948 1.00 57.50 90 CYS A N 1
ATOM 705 C CA . CYS A 1 90 ? 3.602 23.215 15.268 1.00 57.50 90 CYS A CA 1
ATOM 706 C C . CYS A 1 90 ? 3.191 21.781 14.903 1.00 57.50 90 CYS A C 1
ATOM 708 O O . CYS A 1 90 ? 3.554 21.261 13.844 1.00 57.50 90 CYS A O 1
ATOM 710 N N . HIS A 1 91 ? 2.454 21.156 15.817 1.00 56.75 91 HIS A N 1
ATOM 711 C CA . HIS A 1 91 ? 1.662 19.950 15.603 1.00 56.75 91 HIS A CA 1
ATOM 712 C C . HIS A 1 91 ? 0.175 20.287 15.643 1.00 56.75 91 HIS A C 1
ATOM 714 O O . HIS A 1 91 ? -0.210 21.132 16.481 1.00 56.75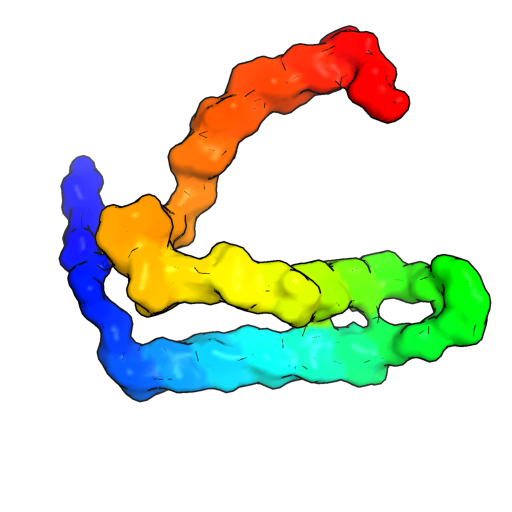 91 HIS A O 1
#

pLDDT: mean 86.69, std 11.86, range [38.97, 98.12]

Secondary structure (DSSP, 8-state):
----------HHHHHHHHHHHHHHHHHHHHHSPPPSSS---GGGHHHHHHHHTHHHHHHHHH-TTTS-SSTHHHHHHHTTHHHHHHHH---

Foldseek 3Di:
DPPDQPPADDPVRVVVVVCVLVVVLVVQCVVFDDDPDDDGDPSNVVSVVCVVCVCVVCVCNVPSPPDDPDCVVVCVVCVVVVVVCVVVVPD